Protein AF-A0A0J9V0I9-F1 (afdb_monomer)

Secondary structure (DSSP, 8-state):
--SS------HHHHSHHHHHHHHHHHHHHHHHHHHS-HHHHHHHHHHHHHHHHHHHHHHHHHHHHTT-S-HHHHHHHHHHHHHHHHHHHHHHGGGS-HHHHHHHHHHHHHHHHHHHHIIIIIHHHSPP-SSS--EEESSSEEETTTHHHHHHHHHHH-----------------

Structure (mmCIF, N/CA/C/O backbone):
data_AF-A0A0J9V0I9-F1
#
_entry.id   AF-A0A0J9V0I9-F1
#
loop_
_atom_site.group_PDB
_atom_site.id
_atom_site.type_symbol
_atom_site.label_atom_id
_atom_site.label_alt_id
_atom_site.label_comp_id
_atom_site.label_asym_id
_atom_site.label_entity_id
_atom_site.label_seq_id
_atom_site.pdbx_PDB_ins_code
_atom_site.Cartn_x
_atom_site.Cartn_y
_atom_site.Cartn_z
_atom_site.occupancy
_atom_site.B_iso_or_equiv
_atom_site.auth_seq_id
_atom_site.auth_comp_id
_atom_site.auth_asym_id
_atom_site.auth_atom_id
_atom_site.pdbx_PDB_model_num
ATOM 1 N N . MET A 1 1 ? -28.142 -15.341 22.038 1.00 33.50 1 MET A N 1
ATOM 2 C CA . MET A 1 1 ? -28.629 -14.038 21.538 1.00 33.50 1 MET A CA 1
ATOM 3 C C . MET A 1 1 ? -27.548 -13.481 20.621 1.00 33.50 1 MET A C 1
ATOM 5 O O . MET A 1 1 ? -26.619 -12.861 21.115 1.00 33.50 1 MET A O 1
ATOM 9 N N . ALA A 1 2 ? -27.569 -13.826 19.333 1.00 45.91 2 ALA A N 1
ATOM 10 C CA . ALA A 1 2 ? -26.485 -13.502 18.396 1.00 45.91 2 ALA A CA 1
ATOM 11 C C . ALA A 1 2 ? -27.017 -13.074 17.016 1.00 45.91 2 ALA A C 1
ATOM 13 O O . ALA A 1 2 ? -26.381 -13.352 16.010 1.00 45.91 2 ALA A O 1
ATOM 14 N N . ASP A 1 3 ? -28.165 -12.391 16.972 1.00 51.94 3 ASP A N 1
ATOM 15 C CA . ASP A 1 3 ? -28.811 -12.044 15.696 1.00 51.94 3 ASP A CA 1
ATOM 16 C C . ASP A 1 3 ? -28.542 -10.609 15.216 1.00 51.94 3 ASP A C 1
ATOM 18 O O . ASP A 1 3 ? -29.016 -10.235 14.155 1.00 51.94 3 ASP A O 1
ATOM 22 N N . ASN A 1 4 ? -27.751 -9.804 15.939 1.00 56.81 4 ASN A N 1
ATOM 23 C CA . ASN A 1 4 ? -27.394 -8.436 15.521 1.00 56.81 4 ASN A CA 1
ATOM 24 C C . ASN A 1 4 ? -25.957 -8.060 15.918 1.00 56.81 4 ASN A C 1
ATOM 26 O O . ASN A 1 4 ? -25.713 -7.022 16.528 1.00 56.81 4 ASN A O 1
ATOM 30 N N . CYS A 1 5 ? -24.994 -8.931 15.625 1.00 66.88 5 CYS A N 1
ATOM 31 C CA . CYS A 1 5 ? -23.575 -8.602 15.740 1.00 66.88 5 CYS A CA 1
ATOM 32 C C . CYS A 1 5 ? -23.013 -8.425 14.326 1.00 66.88 5 CYS A C 1
ATOM 34 O O . CYS A 1 5 ? -22.964 -9.358 13.527 1.00 66.88 5 CYS A O 1
ATOM 36 N N . GLY A 1 6 ? -22.644 -7.192 14.010 1.00 62.00 6 GLY A N 1
ATOM 37 C CA . GLY A 1 6 ? -22.144 -6.792 12.708 1.00 62.00 6 GLY A CA 1
ATOM 38 C C . GLY A 1 6 ? -22.186 -5.278 12.602 1.00 62.00 6 GLY A C 1
ATOM 39 O O . GLY A 1 6 ? -23.025 -4.621 13.217 1.00 62.00 6 GLY A O 1
ATOM 40 N N . PHE A 1 7 ? -21.266 -4.711 11.837 1.00 72.44 7 PHE A N 1
ATOM 41 C CA . PHE A 1 7 ? -21.283 -3.290 11.545 1.00 72.44 7 PHE A CA 1
ATOM 42 C C . PHE A 1 7 ? -21.266 -3.074 10.048 1.00 72.44 7 PHE A C 1
ATOM 44 O O . PHE A 1 7 ? -20.624 -3.816 9.304 1.00 72.44 7 PHE A O 1
ATOM 51 N N . ASN A 1 8 ? -21.979 -2.042 9.618 1.00 70.75 8 ASN A N 1
ATOM 52 C CA . ASN A 1 8 ? -21.850 -1.553 8.264 1.00 70.75 8 ASN A CA 1
ATOM 53 C C . ASN A 1 8 ? -20.557 -0.739 8.207 1.00 70.75 8 ASN A C 1
ATOM 55 O O . ASN A 1 8 ? -20.515 0.383 8.711 1.00 70.75 8 ASN A O 1
ATOM 59 N N . GLY A 1 9 ? -19.475 -1.352 7.737 1.00 71.06 9 GLY A N 1
ATOM 60 C CA . GLY A 1 9 ? -18.222 -0.630 7.567 1.00 71.06 9 GLY A CA 1
ATOM 61 C C . GLY A 1 9 ? -18.204 0.161 6.271 1.00 71.06 9 GLY A C 1
ATOM 62 O O . GLY A 1 9 ? -19.098 0.068 5.426 1.00 71.06 9 GLY A O 1
ATOM 63 N N . ASN A 1 10 ? -17.190 1.000 6.153 1.00 76.56 10 ASN A N 1
ATOM 64 C CA . ASN A 1 10 ? -17.165 2.048 5.164 1.00 76.56 10 ASN A CA 1
ATOM 65 C C . ASN A 1 10 ? -16.935 1.463 3.753 1.00 76.56 10 ASN A C 1
ATOM 67 O O . ASN A 1 10 ? -15.865 0.892 3.487 1.00 76.56 10 ASN A O 1
ATOM 71 N N . PRO A 1 11 ? -17.893 1.617 2.816 1.00 76.31 11 PRO A N 1
ATOM 72 C CA . PRO A 1 11 ? -17.708 1.176 1.436 1.00 76.31 11 PRO A CA 1
ATOM 73 C C . PRO A 1 11 ? -16.535 1.894 0.746 1.00 76.31 11 PRO A C 1
ATOM 75 O O . PRO A 1 11 ? -15.933 1.319 -0.161 1.00 76.31 11 PRO A O 1
ATOM 78 N N . ASP A 1 12 ? -16.138 3.076 1.221 1.00 77.12 12 ASP A N 1
ATOM 79 C CA . ASP A 1 12 ? -14.992 3.840 0.713 1.00 77.12 12 ASP A CA 1
ATOM 80 C C . ASP A 1 12 ? -13.633 3.301 1.188 1.00 77.12 12 ASP A C 1
ATOM 82 O O . ASP A 1 12 ? -12.592 3.834 0.812 1.00 77.12 12 ASP A O 1
ATOM 86 N N . LEU A 1 13 ? -13.605 2.254 2.017 1.00 76.00 13 LEU A N 1
ATOM 87 C CA . LEU A 1 13 ? -12.363 1.582 2.411 1.00 76.00 13 LEU A CA 1
ATOM 88 C C . LEU A 1 13 ? -12.234 0.228 1.722 1.00 76.00 13 LEU A C 1
ATOM 90 O O . LEU A 1 13 ? -11.238 -0.063 1.072 1.00 76.00 13 LEU A O 1
ATOM 94 N N . TYR A 1 14 ? -13.243 -0.627 1.826 1.00 72.00 14 TYR A N 1
ATOM 95 C CA . TYR A 1 14 ? -13.139 -2.003 1.329 1.00 72.00 14 TYR A CA 1
ATOM 96 C C . TYR A 1 14 ? -14.288 -2.405 0.410 1.00 72.00 14 TYR A C 1
ATOM 98 O O . TYR A 1 14 ? -14.437 -3.598 0.118 1.00 72.00 14 TYR A O 1
ATOM 106 N N . GLY A 1 15 ? -15.079 -1.438 -0.055 1.00 77.69 15 GLY A N 1
ATOM 107 C CA . GLY A 1 15 ? -16.156 -1.667 -1.002 1.00 77.69 15 GLY A CA 1
ATOM 108 C C . GLY A 1 15 ? -15.664 -2.270 -2.313 1.00 77.69 15 GLY A C 1
ATOM 109 O O . GLY A 1 15 ? -14.477 -2.247 -2.658 1.00 77.69 15 GLY A O 1
ATOM 110 N N . LEU A 1 16 ? -16.614 -2.826 -3.061 1.00 79.62 16 LEU A N 1
ATOM 111 C CA . LEU A 1 16 ? -16.348 -3.536 -4.310 1.00 79.62 16 LEU A CA 1
ATOM 112 C C . LEU A 1 16 ? -15.547 -2.677 -5.306 1.00 79.62 16 LEU A C 1
ATOM 114 O O . LEU A 1 16 ? -14.617 -3.179 -5.932 1.00 79.62 16 LEU A O 1
ATOM 118 N N . GLY A 1 17 ? -15.871 -1.382 -5.409 1.00 81.69 17 GLY A N 1
ATOM 119 C CA . GLY A 1 17 ? -15.237 -0.462 -6.357 1.00 81.69 17 GLY A CA 1
ATOM 120 C C . GLY A 1 17 ? -13.732 -0.292 -6.141 1.00 81.69 17 GLY A C 1
ATOM 121 O O . GLY A 1 17 ? -12.974 -0.304 -7.107 1.00 81.69 17 GLY A O 1
ATOM 122 N N . ILE A 1 18 ? -13.281 -0.209 -4.887 1.00 80.69 18 ILE A N 1
ATOM 123 C CA . ILE A 1 18 ? -11.857 -0.034 -4.558 1.00 80.69 18 ILE A CA 1
ATOM 124 C C . ILE A 1 18 ? -11.069 -1.315 -4.809 1.00 80.69 18 ILE A C 1
ATOM 126 O O . ILE A 1 18 ? -9.956 -1.280 -5.324 1.00 80.69 18 ILE A O 1
ATOM 130 N N . ARG A 1 19 ? -11.649 -2.475 -4.495 1.00 80.38 19 ARG A N 1
ATOM 131 C CA . ARG A 1 19 ? -11.007 -3.758 -4.813 1.00 80.38 19 ARG A CA 1
ATOM 132 C C . ARG A 1 19 ? -10.867 -3.923 -6.321 1.00 80.38 19 ARG A C 1
ATOM 134 O O . ARG A 1 19 ? -9.791 -4.259 -6.808 1.00 80.38 19 ARG A O 1
ATOM 141 N N . LEU A 1 20 ? -11.941 -3.633 -7.056 1.00 85.00 20 LEU A N 1
ATOM 142 C CA . LEU A 1 20 ? -11.958 -3.732 -8.508 1.00 85.00 20 LEU A CA 1
ATOM 143 C C . LEU A 1 20 ? -10.951 -2.771 -9.154 1.00 85.00 20 LEU A C 1
ATOM 145 O O . LEU A 1 20 ? -10.237 -3.184 -10.065 1.00 85.00 20 LEU A O 1
ATOM 149 N N . SER A 1 21 ? -10.831 -1.532 -8.665 1.00 83.62 21 SER A N 1
ATOM 150 C CA . SER A 1 21 ? -9.856 -0.572 -9.195 1.00 83.62 21 SER A CA 1
ATOM 151 C C . SER A 1 21 ? -8.413 -1.031 -8.978 1.00 83.62 21 SER A C 1
ATOM 153 O O . SER A 1 21 ? -7.606 -0.935 -9.902 1.00 83.62 21 SER A O 1
ATOM 155 N N . LEU A 1 22 ? -8.095 -1.611 -7.816 1.00 80.06 22 LEU A N 1
ATOM 156 C CA . LEU A 1 22 ? -6.774 -2.183 -7.540 1.00 80.06 22 LEU A CA 1
ATOM 157 C C . LEU A 1 22 ? -6.470 -3.380 -8.448 1.00 80.06 22 LEU A C 1
ATOM 159 O O . LEU A 1 22 ? -5.373 -3.468 -9.000 1.00 80.06 22 LEU A O 1
ATOM 163 N N . TYR A 1 23 ? -7.439 -4.273 -8.668 1.00 84.00 23 TYR A N 1
ATOM 164 C CA . TYR A 1 23 ? -7.266 -5.407 -9.582 1.00 84.00 23 TYR A CA 1
ATOM 165 C C . TYR A 1 23 ? -7.062 -4.959 -11.029 1.00 84.00 23 TYR A C 1
ATOM 167 O O . TYR A 1 23 ? -6.152 -5.445 -11.699 1.00 84.00 23 TYR A O 1
ATOM 175 N N . ILE A 1 24 ? -7.860 -4.000 -11.505 1.00 85.81 24 ILE A N 1
ATOM 176 C CA . ILE A 1 24 ? -7.716 -3.436 -12.852 1.00 85.81 24 ILE A CA 1
ATOM 177 C C . ILE A 1 24 ? -6.367 -2.727 -12.993 1.00 85.81 24 ILE A C 1
ATOM 179 O O . ILE A 1 24 ? -5.724 -2.844 -14.035 1.00 85.81 24 ILE A O 1
ATOM 183 N N . GLN A 1 25 ? -5.895 -2.034 -11.958 1.00 84.62 25 GLN A N 1
ATOM 184 C CA . GLN A 1 25 ? -4.590 -1.379 -11.962 1.00 84.62 25 GLN A CA 1
ATOM 185 C C . GLN A 1 25 ? -3.436 -2.385 -12.073 1.00 84.62 25 GLN A C 1
ATOM 187 O O . GLN A 1 25 ? -2.542 -2.194 -12.899 1.00 84.62 25 GLN A O 1
ATOM 192 N N . LEU A 1 26 ? -3.481 -3.474 -11.300 1.00 79.31 26 LEU A N 1
ATOM 193 C CA . LEU A 1 26 ? -2.518 -4.578 -11.384 1.00 79.31 26 LEU A CA 1
ATOM 194 C C . LEU A 1 26 ? -2.532 -5.234 -12.771 1.00 79.31 26 LEU A C 1
ATOM 196 O O . LEU A 1 26 ? -1.475 -5.427 -13.372 1.00 79.31 26 LEU A O 1
ATOM 200 N N . LEU A 1 27 ? -3.723 -5.509 -13.310 1.00 84.69 27 LEU A N 1
ATOM 201 C CA . LEU A 1 27 ? -3.889 -6.070 -14.651 1.00 84.69 27 LEU A CA 1
ATOM 202 C C . LEU A 1 27 ? -3.326 -5.136 -15.730 1.00 84.69 27 LEU A C 1
ATOM 204 O O . LEU A 1 27 ? -2.571 -5.571 -16.595 1.00 84.69 27 LEU A O 1
ATOM 208 N N . THR A 1 28 ? -3.647 -3.844 -15.654 1.00 86.50 28 THR A N 1
ATOM 209 C CA . THR A 1 28 ? -3.159 -2.829 -16.599 1.00 86.50 28 THR A CA 1
ATOM 210 C C . THR A 1 28 ? -1.638 -2.761 -16.583 1.00 86.50 28 THR A C 1
ATOM 212 O O . THR A 1 28 ? -1.013 -2.716 -17.640 1.00 86.50 28 THR A O 1
ATOM 215 N N . MET A 1 29 ? -1.022 -2.805 -15.400 1.00 79.69 29 MET A N 1
ATOM 216 C CA . MET A 1 29 ? 0.432 -2.797 -15.282 1.00 79.69 29 MET A CA 1
ATOM 217 C C . MET A 1 29 ? 1.065 -4.059 -15.880 1.00 79.69 29 MET A C 1
ATOM 219 O O . MET A 1 29 ? 2.075 -3.950 -16.571 1.00 79.69 29 MET A O 1
ATOM 223 N N . ALA A 1 30 ? 0.466 -5.234 -15.667 1.00 82.06 30 ALA A N 1
ATOM 224 C CA . ALA A 1 30 ? 0.940 -6.485 -16.257 1.00 82.06 30 ALA A CA 1
ATOM 225 C C . ALA A 1 30 ? 0.855 -6.469 -17.795 1.00 82.06 30 ALA A C 1
ATOM 227 O O . ALA A 1 30 ? 1.801 -6.860 -18.478 1.00 82.06 30 ALA A O 1
ATOM 228 N N . LEU A 1 31 ? -0.245 -5.957 -18.353 1.00 87.06 31 LEU A N 1
ATOM 229 C CA . LEU A 1 31 ? -0.405 -5.805 -19.802 1.00 87.06 31 LEU A CA 1
ATOM 230 C C . LEU A 1 31 ? 0.604 -4.799 -20.371 1.00 87.06 31 LEU A C 1
ATOM 232 O O . LEU A 1 31 ? 1.311 -5.094 -21.327 1.00 87.06 31 LEU A O 1
ATOM 236 N N . VAL A 1 32 ? 0.751 -3.627 -19.758 1.00 85.62 32 VAL A N 1
ATOM 237 C CA . VAL A 1 32 ? 1.715 -2.626 -20.237 1.00 85.62 32 VAL A CA 1
ATOM 238 C C . VAL A 1 32 ? 3.152 -3.147 -20.163 1.00 85.62 32 VAL A C 1
ATOM 240 O O . VAL A 1 32 ? 3.915 -2.935 -21.100 1.00 85.62 32 VAL A O 1
ATOM 243 N N . ALA A 1 33 ? 3.505 -3.885 -19.109 1.00 80.50 33 ALA A N 1
ATOM 244 C CA . ALA A 1 33 ? 4.834 -4.473 -18.965 1.00 80.50 33 ALA A CA 1
ATOM 245 C C . ALA A 1 33 ? 5.148 -5.574 -19.992 1.00 80.50 33 ALA A C 1
ATOM 247 O O . ALA A 1 33 ? 6.319 -5.864 -20.219 1.00 80.50 33 ALA A O 1
ATOM 248 N N . THR A 1 34 ? 4.131 -6.189 -20.608 1.00 84.56 34 THR A N 1
ATOM 249 C CA . THR A 1 34 ? 4.323 -7.228 -21.635 1.00 84.56 34 THR A CA 1
ATOM 250 C C . THR A 1 34 ? 4.395 -6.658 -23.048 1.00 84.56 34 THR A C 1
ATOM 252 O O . THR A 1 34 ? 5.150 -7.177 -23.866 1.00 84.56 34 THR A O 1
ATOM 255 N N . PHE A 1 35 ? 3.650 -5.588 -23.341 1.00 89.12 35 PHE A N 1
ATOM 256 C CA . PHE A 1 35 ? 3.533 -5.053 -24.703 1.00 89.12 35 PHE A CA 1
ATOM 257 C C . PHE A 1 35 ? 4.359 -3.794 -24.978 1.00 89.12 35 PHE A C 1
ATOM 259 O O . PHE A 1 35 ? 4.629 -3.492 -26.140 1.00 89.12 35 PHE A O 1
ATOM 266 N N . ILE A 1 36 ? 4.743 -3.035 -23.951 1.00 87.25 36 ILE A N 1
ATOM 267 C CA . ILE A 1 36 ? 5.388 -1.726 -24.110 1.00 87.25 36 ILE A CA 1
ATOM 268 C C . ILE A 1 36 ? 6.794 -1.779 -23.499 1.00 87.25 36 ILE A C 1
ATOM 270 O O . ILE A 1 36 ? 6.985 -2.393 -22.452 1.00 87.25 36 ILE A O 1
ATOM 274 N N . PRO A 1 37 ? 7.806 -1.138 -24.108 1.00 83.69 37 PRO A N 1
ATOM 275 C CA . PRO A 1 37 ? 9.123 -1.014 -23.494 1.00 83.69 37 PRO A CA 1
ATOM 276 C C . PRO A 1 37 ? 9.083 -0.173 -22.209 1.00 83.69 37 PRO A C 1
ATOM 278 O O . PRO A 1 37 ? 8.470 0.897 -22.150 1.00 83.69 37 PRO A O 1
ATOM 281 N N . GLN A 1 38 ? 9.815 -0.636 -21.190 1.00 75.75 38 GLN A N 1
ATOM 282 C CA . GLN A 1 38 ? 9.846 -0.058 -19.840 1.00 75.75 38 GLN A CA 1
ATOM 283 C C . GLN A 1 38 ? 10.163 1.443 -19.803 1.00 75.75 38 GLN A C 1
ATOM 285 O O . GLN A 1 38 ? 9.592 2.171 -18.990 1.00 75.75 38 GLN A O 1
ATOM 290 N N . SER A 1 39 ? 11.010 1.931 -20.714 1.00 80.88 39 SER A N 1
ATOM 291 C CA . SER A 1 39 ? 11.409 3.342 -20.810 1.00 80.88 39 SER A CA 1
ATOM 292 C C . SER A 1 39 ? 10.252 4.306 -21.085 1.00 80.88 39 SER A C 1
ATOM 294 O O . SER A 1 39 ? 10.351 5.479 -20.735 1.00 80.88 39 SER A O 1
ATOM 296 N N . MET A 1 40 ? 9.146 3.840 -21.669 1.00 81.94 40 MET A N 1
ATOM 297 C CA . MET A 1 40 ? 8.029 4.712 -22.040 1.00 81.94 40 MET A CA 1
ATOM 298 C C . MET A 1 40 ? 7.032 4.924 -20.896 1.00 81.94 40 MET A C 1
ATOM 300 O O . MET A 1 40 ? 6.428 5.988 -20.796 1.00 81.94 40 MET A O 1
ATOM 304 N N . TYR A 1 41 ? 6.862 3.937 -20.012 1.00 80.31 41 TYR A N 1
ATOM 305 C CA . TYR A 1 41 ? 5.782 3.955 -19.020 1.00 80.31 41 TYR A CA 1
ATOM 306 C C . TYR A 1 41 ? 6.255 4.042 -17.563 1.00 80.31 41 TYR A C 1
ATOM 308 O O . TYR A 1 41 ? 5.463 4.413 -16.694 1.00 80.31 41 TYR A O 1
ATOM 316 N N . TYR A 1 42 ? 7.527 3.745 -17.263 1.00 77.38 42 TYR A N 1
ATOM 317 C CA . TYR A 1 42 ? 8.011 3.627 -15.879 1.00 77.38 42 TYR A CA 1
ATOM 318 C C . TYR A 1 42 ? 7.709 4.861 -15.010 1.00 77.38 42 TYR A C 1
ATOM 320 O O . TYR A 1 42 ? 7.242 4.718 -13.881 1.00 77.3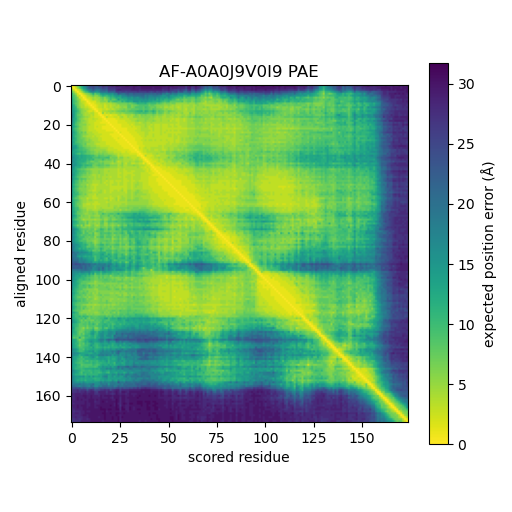8 42 TYR A O 1
ATOM 328 N N . SER A 1 43 ? 7.927 6.075 -15.534 1.00 77.25 43 SER A N 1
ATOM 329 C CA . SER A 1 43 ? 7.714 7.320 -14.782 1.00 77.25 43 SER A CA 1
ATOM 330 C C . SER A 1 43 ? 6.239 7.563 -14.478 1.00 77.25 43 SER A C 1
ATOM 332 O O . SER A 1 43 ? 5.905 8.013 -13.382 1.00 77.25 43 SER A O 1
ATOM 334 N N . PHE A 1 44 ? 5.351 7.248 -15.420 1.00 82.50 44 PHE A N 1
ATOM 335 C CA . PHE A 1 44 ? 3.914 7.437 -15.248 1.00 82.50 44 PHE A CA 1
ATOM 336 C C . PHE A 1 44 ? 3.363 6.500 -14.169 1.00 82.50 44 PHE A C 1
ATOM 338 O O . PHE A 1 44 ? 2.770 6.958 -13.194 1.00 82.50 44 PHE A O 1
ATOM 345 N N . PHE A 1 45 ? 3.631 5.197 -14.284 1.00 80.25 45 PHE A N 1
ATOM 346 C CA . PHE A 1 45 ? 3.118 4.209 -13.331 1.00 80.25 45 PHE A CA 1
ATOM 347 C C . PHE A 1 45 ? 3.680 4.398 -11.925 1.00 80.25 45 PHE A C 1
ATOM 349 O O . PHE A 1 45 ? 2.943 4.234 -10.954 1.00 80.25 45 PHE A O 1
ATOM 356 N N . ALA A 1 46 ? 4.953 4.775 -11.807 1.00 79.19 46 ALA A N 1
ATOM 357 C CA . ALA A 1 46 ? 5.590 5.021 -10.522 1.00 79.19 46 ALA A CA 1
ATOM 358 C C . ALA A 1 46 ? 5.005 6.254 -9.806 1.00 79.19 46 ALA A C 1
ATOM 360 O O . ALA A 1 46 ? 4.676 6.170 -8.623 1.00 79.19 46 ALA A O 1
ATOM 361 N N . ASN A 1 47 ? 4.823 7.382 -10.506 1.00 81.69 47 ASN A N 1
ATOM 362 C CA . ASN A 1 47 ? 4.250 8.592 -9.904 1.00 81.69 47 ASN A CA 1
ATOM 363 C C . ASN A 1 47 ? 2.763 8.425 -9.567 1.00 81.69 47 ASN A C 1
ATOM 365 O O . ASN A 1 47 ? 2.344 8.806 -8.475 1.00 81.69 47 ASN A O 1
ATOM 369 N N . THR A 1 48 ? 1.981 7.805 -10.455 1.00 82.81 48 THR A N 1
ATOM 370 C CA . THR A 1 48 ? 0.560 7.534 -10.201 1.00 82.81 48 THR A CA 1
ATOM 371 C C . THR A 1 48 ? 0.378 6.594 -9.009 1.00 82.81 48 THR A C 1
ATOM 373 O O . THR A 1 48 ? -0.448 6.870 -8.140 1.00 82.81 48 THR A O 1
ATOM 376 N N . ASN A 1 49 ? 1.189 5.536 -8.893 1.00 82.56 49 ASN A N 1
ATOM 377 C CA . ASN A 1 49 ? 1.131 4.641 -7.733 1.00 82.56 49 ASN A CA 1
ATOM 378 C C . ASN A 1 49 ? 1.559 5.319 -6.434 1.00 82.56 49 ASN A C 1
ATOM 380 O O . ASN A 1 49 ? 0.895 5.141 -5.418 1.00 82.56 49 ASN A O 1
ATOM 384 N N . LEU A 1 50 ? 2.635 6.113 -6.453 1.00 83.19 50 LEU A N 1
ATOM 385 C CA . LEU A 1 50 ? 3.049 6.878 -5.276 1.00 83.19 50 LEU A CA 1
ATOM 386 C C . LEU A 1 50 ? 1.942 7.839 -4.830 1.00 83.19 50 LEU A C 1
ATOM 388 O O . LEU A 1 50 ? 1.660 7.926 -3.639 1.00 83.19 50 LEU A O 1
ATOM 392 N N . SER A 1 51 ? 1.285 8.518 -5.774 1.00 86.62 51 SER A N 1
ATOM 393 C CA . SER A 1 51 ? 0.154 9.396 -5.472 1.00 86.62 51 SER A CA 1
ATOM 394 C C . SER A 1 51 ? -0.988 8.627 -4.815 1.00 86.62 51 SER A C 1
ATOM 396 O O . SER A 1 51 ? -1.472 9.046 -3.770 1.00 86.62 51 SER A O 1
ATOM 398 N N . LEU A 1 52 ? -1.397 7.492 -5.387 1.00 84.81 52 LEU A N 1
ATOM 399 C CA . LEU A 1 52 ? -2.481 6.675 -4.837 1.00 84.81 52 LEU A CA 1
ATOM 400 C C . LEU A 1 52 ? -2.144 6.131 -3.450 1.00 84.81 52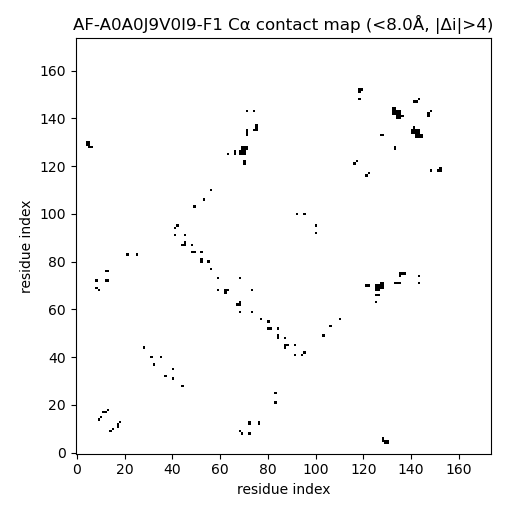 LEU A C 1
ATOM 402 O O . LEU A 1 52 ? -2.987 6.174 -2.555 1.00 84.81 52 LEU A O 1
ATOM 406 N N . PHE A 1 53 ? -0.907 5.679 -3.251 1.00 85.88 53 PHE A N 1
ATOM 407 C CA . PHE A 1 53 ? -0.423 5.226 -1.955 1.00 85.88 53 PHE A CA 1
ATOM 408 C C . PHE A 1 53 ? -0.521 6.352 -0.921 1.00 85.88 53 PHE A C 1
ATOM 410 O O . PHE A 1 53 ? -1.187 6.195 0.100 1.00 85.88 53 PHE A O 1
ATOM 417 N N . VAL A 1 54 ? 0.059 7.519 -1.209 1.00 87.56 54 VAL A N 1
ATOM 418 C CA . VAL A 1 54 ? 0.041 8.674 -0.298 1.00 87.56 54 VAL A CA 1
ATOM 419 C C . VAL A 1 54 ? -1.385 9.137 -0.001 1.00 87.56 54 VAL A C 1
ATOM 421 O O . VAL A 1 54 ? -1.726 9.318 1.166 1.00 87.56 54 VAL A O 1
ATOM 424 N N . SER A 1 55 ? -2.238 9.283 -1.018 1.00 88.00 55 SER A N 1
ATOM 425 C CA . SER A 1 55 ? -3.639 9.682 -0.838 1.00 88.00 55 SER A CA 1
ATOM 426 C C . SER A 1 55 ? -4.398 8.713 0.068 1.00 88.00 55 SER A C 1
ATOM 428 O O . SER A 1 55 ? -5.125 9.146 0.960 1.00 88.00 55 SER A O 1
ATOM 430 N N . SER A 1 56 ? -4.182 7.411 -0.105 1.00 85.19 56 SER A N 1
ATOM 431 C CA . SER A 1 56 ? -4.831 6.385 0.714 1.00 85.19 56 SER A CA 1
ATOM 432 C C . SER A 1 56 ? -4.371 6.441 2.170 1.00 85.19 56 SER A C 1
ATOM 434 O O . SER A 1 56 ? -5.193 6.378 3.083 1.00 85.19 56 SER A O 1
ATOM 436 N N . TRP A 1 57 ? -3.072 6.646 2.404 1.00 85.44 57 TRP A N 1
ATOM 437 C CA . TRP A 1 57 ? -2.523 6.828 3.750 1.00 85.44 57 TRP A CA 1
ATOM 438 C C . TRP A 1 57 ? -3.048 8.084 4.444 1.00 85.44 57 TRP A C 1
ATOM 440 O O . TRP A 1 57 ? -3.360 8.035 5.631 1.00 85.44 57 TRP A O 1
ATOM 450 N N . ILE A 1 58 ? -3.220 9.190 3.716 1.00 87.75 58 ILE A N 1
ATOM 451 C CA . ILE A 1 58 ? -3.821 10.414 4.265 1.00 87.75 58 ILE A CA 1
ATOM 452 C C . ILE A 1 58 ? -5.257 10.152 4.735 1.00 87.75 58 ILE A C 1
ATOM 454 O O . ILE A 1 58 ? -5.629 10.587 5.825 1.00 87.75 58 ILE A O 1
ATOM 458 N N . ILE A 1 59 ? -6.054 9.419 3.951 1.00 87.44 59 ILE A N 1
ATOM 459 C CA . ILE A 1 59 ? -7.432 9.065 4.320 1.00 87.44 59 ILE A CA 1
ATOM 460 C C . ILE A 1 59 ? -7.448 8.203 5.587 1.00 87.44 59 ILE A C 1
ATOM 462 O O . ILE A 1 59 ? -8.204 8.507 6.508 1.00 87.44 59 ILE A O 1
ATOM 466 N N . ILE A 1 60 ? -6.580 7.190 5.682 1.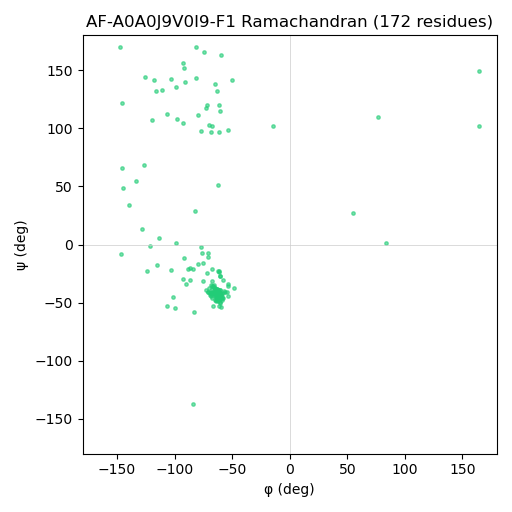00 84.56 60 ILE A N 1
ATOM 467 C CA . ILE A 1 60 ? -6.472 6.334 6.877 1.00 84.56 60 ILE A CA 1
ATOM 468 C C . ILE A 1 60 ? -6.126 7.169 8.109 1.00 84.56 60 ILE A C 1
ATOM 470 O O . ILE A 1 60 ? -6.784 7.046 9.138 1.00 84.56 60 ILE A O 1
ATOM 474 N N . LEU A 1 61 ? -5.127 8.049 8.006 1.00 86.19 61 LEU A N 1
ATOM 475 C CA . LEU A 1 61 ? -4.716 8.913 9.113 1.00 86.19 61 LEU A CA 1
ATOM 476 C C . LEU A 1 61 ? -5.847 9.851 9.547 1.00 86.19 61 LEU A C 1
ATOM 478 O O . LEU A 1 61 ? -6.093 10.002 10.744 1.00 86.19 61 LEU A O 1
ATOM 482 N N . LYS A 1 62 ? -6.569 10.441 8.587 1.00 89.31 62 LYS A N 1
ATOM 483 C CA . LYS A 1 62 ? -7.720 11.307 8.863 1.00 89.31 62 LYS A CA 1
ATOM 484 C C . LYS A 1 62 ? -8.827 10.538 9.586 1.00 89.31 62 LYS A C 1
ATOM 486 O O . LYS A 1 62 ? -9.253 10.963 10.655 1.00 89.31 62 LYS A O 1
ATOM 491 N N . LEU A 1 63 ? -9.260 9.403 9.038 1.00 85.50 63 LEU A N 1
ATOM 492 C CA . LEU A 1 63 ? -10.342 8.591 9.607 1.00 85.50 63 LEU A CA 1
ATOM 493 C C . LEU A 1 63 ? -9.957 7.990 10.966 1.00 85.50 63 LEU A C 1
ATOM 495 O O . LEU A 1 63 ? -10.791 7.906 11.867 1.00 85.50 63 LEU A O 1
ATOM 499 N N . SER A 1 64 ? -8.683 7.630 11.140 1.00 83.94 64 SER A N 1
ATOM 500 C CA . SER A 1 64 ? -8.125 7.176 12.415 1.00 83.94 64 SER A CA 1
ATOM 501 C C . SER A 1 64 ? -8.123 8.281 13.465 1.00 83.94 64 SER A C 1
ATOM 503 O O . SER A 1 64 ? -8.408 7.998 14.626 1.00 83.94 64 SER A O 1
ATOM 505 N N . SER A 1 65 ? -7.817 9.522 13.080 1.00 85.69 65 SER A N 1
ATOM 506 C CA . SER A 1 65 ? -7.857 10.678 13.982 1.00 85.69 65 SER A CA 1
ATOM 507 C C . SER A 1 65 ? -9.293 11.018 14.394 1.00 85.69 65 SER A C 1
ATOM 509 O O . SER A 1 65 ? -9.568 11.216 15.577 1.00 85.69 65 SER A O 1
ATOM 511 N N . SER A 1 66 ? -10.231 10.981 13.442 1.00 84.56 66 SER A N 1
ATOM 512 C CA . SER A 1 66 ? -11.662 11.195 13.694 1.00 84.56 66 SER A CA 1
ATOM 513 C C . SER A 1 66 ? -12.346 10.042 14.442 1.00 84.56 66 SER A C 1
ATOM 515 O O . SER A 1 66 ? -13.500 10.183 14.834 1.00 84.56 66 SER A O 1
ATOM 517 N N . ARG A 1 67 ? -11.658 8.907 14.657 1.00 78.31 67 ARG A N 1
ATOM 518 C CA . ARG A 1 67 ? -12.209 7.670 15.253 1.00 78.31 67 ARG A CA 1
ATOM 519 C C . ARG A 1 67 ? -13.452 7.131 14.531 1.00 78.31 67 ARG A C 1
ATOM 521 O O . ARG A 1 67 ? -14.269 6.438 15.131 1.00 78.31 67 ARG A O 1
ATOM 528 N N . GLU A 1 68 ? -13.573 7.431 13.241 1.00 79.56 68 GLU A N 1
ATOM 529 C CA . GLU A 1 68 ? -14.662 6.944 12.384 1.00 79.56 68 GLU A CA 1
ATOM 530 C C . GLU A 1 68 ? -14.368 5.545 11.829 1.00 79.56 68 GLU A C 1
ATOM 532 O O . GLU A 1 68 ? -15.284 4.821 11.450 1.00 79.56 68 GLU A O 1
ATOM 537 N N . ILE A 1 69 ? -13.089 5.158 11.802 1.00 79.12 69 ILE A N 1
ATOM 538 C CA . ILE A 1 69 ? -12.626 3.848 11.342 1.00 79.12 69 ILE A CA 1
ATOM 539 C C . ILE A 1 69 ? -12.550 2.853 12.501 1.00 79.12 69 ILE A C 1
ATOM 541 O O . ILE A 1 69 ? -12.096 3.181 13.601 1.00 79.12 69 ILE A O 1
ATOM 545 N N . ARG A 1 70 ? -12.963 1.612 12.251 1.00 78.00 70 ARG A N 1
ATOM 546 C CA . ARG A 1 70 ? -12.859 0.509 13.213 1.00 78.00 70 ARG A CA 1
ATOM 547 C C . ARG A 1 70 ? -11.555 -0.254 13.027 1.00 78.00 70 ARG A C 1
ATOM 549 O O . ARG A 1 70 ? -11.031 -0.361 11.917 1.00 78.00 70 ARG A O 1
ATOM 556 N N . GLY A 1 71 ? -11.055 -0.858 14.107 1.00 74.38 71 GLY A N 1
ATOM 557 C CA . GLY A 1 71 ? -9.803 -1.629 14.077 1.00 74.38 71 GLY A CA 1
ATOM 558 C C . GLY A 1 71 ? -9.785 -2.727 13.001 1.00 74.38 71 GLY A C 1
ATOM 559 O O . GLY A 1 71 ? -8.769 -2.933 12.343 1.00 74.38 71 GLY A O 1
ATOM 560 N N . VAL A 1 72 ? -10.931 -3.368 12.750 1.00 72.62 72 VAL A N 1
ATOM 561 C CA . VAL A 1 72 ? -11.098 -4.415 11.723 1.00 72.62 72 VAL A CA 1
ATOM 562 C C . VAL A 1 72 ? -10.861 -3.902 10.302 1.00 72.62 72 VAL A C 1
ATOM 564 O O . VAL A 1 72 ? -10.215 -4.579 9.503 1.00 72.62 72 VAL A O 1
ATOM 567 N N . GLU A 1 73 ? -11.335 -2.698 9.981 1.00 73.69 73 GLU A N 1
ATOM 568 C CA . GLU A 1 73 ? -11.181 -2.101 8.645 1.00 73.69 73 GLU A CA 1
ATOM 569 C C . GLU A 1 73 ? -9.711 -1.774 8.360 1.00 73.69 73 GLU A C 1
ATOM 571 O O . GLU A 1 73 ? -9.202 -1.958 7.251 1.00 73.69 73 GLU A O 1
ATOM 576 N N . LEU A 1 74 ? -9.010 -1.365 9.413 1.00 75.81 74 LEU A N 1
ATOM 577 C CA . LEU A 1 74 ? -7.608 -0.989 9.395 1.00 75.81 74 LEU A CA 1
ATOM 578 C C . LEU A 1 74 ? -6.667 -2.204 9.307 1.00 75.81 74 LEU A C 1
ATOM 580 O O . LEU A 1 74 ? -5.513 -2.050 8.927 1.00 75.81 74 LEU A O 1
ATOM 584 N N . GLY A 1 75 ? -7.153 -3.421 9.573 1.00 68.81 75 GLY A N 1
ATOM 585 C CA . GLY A 1 75 ? -6.372 -4.654 9.438 1.00 68.81 75 GLY A CA 1
ATOM 586 C C . GLY A 1 75 ? -6.149 -5.120 7.990 1.00 68.81 75 GLY A C 1
ATOM 587 O O . GLY A 1 75 ? -5.115 -5.713 7.695 1.00 68.81 75 GLY A O 1
ATOM 588 N N . ILE A 1 76 ? -7.089 -4.852 7.076 1.00 71.75 76 ILE A N 1
ATOM 589 C CA . ILE A 1 76 ? -7.032 -5.320 5.672 1.00 71.75 76 ILE A CA 1
ATOM 590 C C . ILE A 1 76 ? -6.568 -4.226 4.719 1.00 71.75 76 ILE A C 1
ATOM 592 O O . ILE A 1 76 ? -5.750 -4.470 3.831 1.00 71.75 76 ILE A O 1
ATOM 596 N N . PHE A 1 77 ? -7.111 -3.023 4.877 1.00 74.50 77 PHE A N 1
ATOM 597 C CA . PHE A 1 77 ? -6.977 -1.971 3.877 1.00 74.50 77 PHE A CA 1
ATOM 598 C C . PHE A 1 77 ? -5.522 -1.514 3.638 1.00 74.50 77 PHE A C 1
ATOM 600 O O . PHE A 1 77 ? -5.096 -1.478 2.479 1.00 74.50 77 PHE A O 1
ATOM 607 N N . PRO A 1 78 ? -4.699 -1.263 4.678 1.00 74.50 78 PRO A N 1
ATOM 608 C CA . PRO A 1 78 ? -3.307 -0.851 4.491 1.00 74.50 78 PRO A CA 1
ATOM 609 C C . PRO A 1 78 ? -2.435 -1.956 3.884 1.00 74.50 78 PRO A C 1
ATOM 611 O O . PRO A 1 78 ? -1.510 -1.663 3.128 1.00 74.50 78 PRO A O 1
ATOM 614 N N . VAL A 1 79 ? -2.743 -3.228 4.167 1.00 71.69 79 VAL A N 1
ATOM 615 C CA . VAL A 1 79 ? -2.033 -4.387 3.600 1.00 71.69 79 VAL A CA 1
ATOM 616 C C . VAL A 1 79 ? -2.316 -4.507 2.105 1.00 71.69 79 VAL A C 1
ATOM 618 O O . VAL A 1 79 ? -1.392 -4.689 1.311 1.00 71.69 79 VAL A O 1
ATOM 621 N N . LEU A 1 80 ? -3.580 -4.347 1.707 1.00 72.44 80 LEU A N 1
ATOM 622 C CA . LEU A 1 80 ? -3.999 -4.417 0.309 1.00 72.44 80 LEU A CA 1
ATOM 623 C C . LEU A 1 80 ? -3.292 -3.340 -0.530 1.00 72.44 80 LEU A C 1
ATOM 625 O O . LEU A 1 80 ? -2.653 -3.649 -1.535 1.00 72.44 80 LEU A O 1
ATOM 629 N N . ILE A 1 81 ? -3.321 -2.090 -0.064 1.00 78.81 81 ILE A N 1
ATOM 630 C CA . ILE A 1 81 ? -2.689 -0.955 -0.750 1.00 78.81 81 ILE A CA 1
ATOM 631 C C . ILE A 1 81 ? -1.160 -1.038 -0.692 1.00 78.81 81 ILE A C 1
ATOM 633 O O . ILE A 1 81 ? -0.484 -0.745 -1.680 1.00 78.81 81 ILE A O 1
ATOM 637 N N . GLY A 1 82 ? -0.602 -1.497 0.429 1.00 75.69 82 GLY A N 1
ATOM 638 C CA . GLY A 1 82 ? 0.829 -1.750 0.572 1.00 75.69 82 GLY A CA 1
ATOM 639 C C . GLY A 1 82 ? 1.347 -2.797 -0.409 1.00 75.69 82 GLY A C 1
ATOM 640 O O . GLY A 1 82 ? 2.394 -2.591 -1.020 1.00 75.69 82 GLY A O 1
ATOM 641 N N . SER A 1 83 ? 0.600 -3.883 -0.620 1.00 68.25 83 SER A N 1
ATOM 642 C CA . SER A 1 83 ? 0.981 -4.947 -1.556 1.00 68.25 83 SER A CA 1
ATOM 643 C C . SER A 1 83 ? 0.966 -4.488 -3.020 1.00 68.25 83 SER A C 1
ATOM 645 O O . SER A 1 83 ? 1.918 -4.759 -3.754 1.00 68.25 83 SER A O 1
ATOM 647 N N . ALA A 1 84 ? -0.049 -3.713 -3.424 1.00 71.69 84 ALA A N 1
ATOM 648 C CA . ALA A 1 84 ? -0.131 -3.123 -4.760 1.00 71.69 84 ALA A CA 1
ATOM 649 C C . ALA A 1 84 ? 1.043 -2.164 -5.026 1.00 71.69 84 ALA A C 1
ATOM 651 O O . ALA A 1 84 ? 1.682 -2.224 -6.077 1.00 71.69 84 ALA A O 1
ATOM 652 N N . TYR A 1 85 ? 1.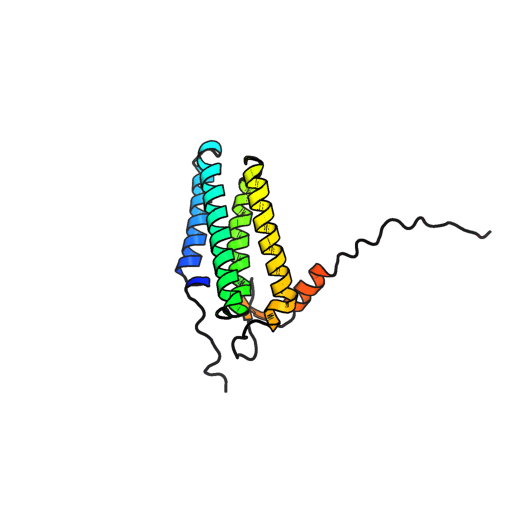391 -1.337 -4.038 1.00 78.25 85 TYR A N 1
ATOM 653 C CA . TYR A 1 85 ? 2.510 -0.404 -4.141 1.00 78.25 85 TYR A CA 1
ATOM 654 C C . TYR A 1 85 ? 3.881 -1.104 -4.159 1.00 78.25 85 TYR A C 1
ATOM 656 O O . TYR A 1 85 ? 4.757 -0.741 -4.948 1.00 78.25 85 TYR A O 1
ATOM 664 N N . ALA A 1 86 ? 4.073 -2.138 -3.334 1.00 69.50 86 ALA A N 1
ATOM 665 C CA . ALA A 1 86 ? 5.316 -2.908 -3.282 1.00 69.50 86 ALA A CA 1
ATOM 666 C C . ALA A 1 86 ? 5.612 -3.622 -4.609 1.00 69.50 86 ALA A C 1
ATOM 668 O O . ALA A 1 86 ? 6.752 -3.582 -5.076 1.00 69.50 86 ALA A O 1
ATOM 669 N N . GLY A 1 87 ? 4.593 -4.205 -5.252 1.00 65.44 87 GLY A N 1
ATOM 670 C CA . GLY A 1 87 ? 4.737 -4.811 -6.579 1.00 65.44 87 GLY A CA 1
ATOM 671 C C . GLY A 1 87 ? 5.276 -3.818 -7.611 1.00 65.44 87 GLY A C 1
ATOM 672 O O . GLY A 1 87 ? 6.182 -4.139 -8.375 1.00 65.44 87 GLY A O 1
ATOM 673 N N . VAL A 1 88 ? 4.805 -2.570 -7.571 1.00 67.38 88 VAL A N 1
ATOM 674 C CA . VAL A 1 88 ? 5.233 -1.515 -8.501 1.00 67.38 88 VAL A CA 1
ATOM 675 C C . VAL A 1 88 ? 6.678 -1.088 -8.246 1.00 67.38 88 VAL A C 1
ATOM 677 O O . VAL A 1 88 ? 7.452 -0.928 -9.190 1.00 67.38 88 VAL A O 1
ATOM 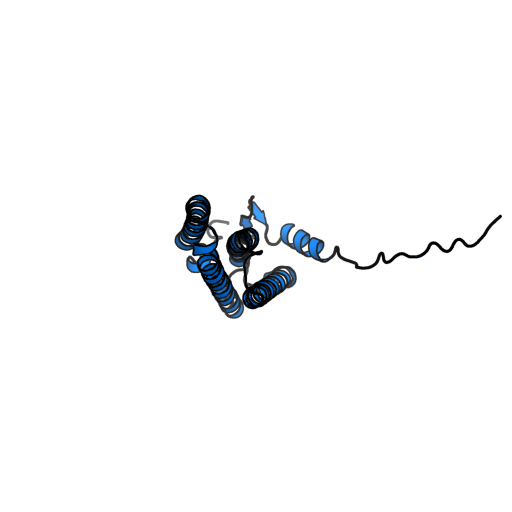680 N N . ILE A 1 89 ? 7.060 -0.921 -6.977 1.00 68.44 89 ILE A N 1
ATOM 681 C CA . ILE A 1 89 ? 8.426 -0.542 -6.595 1.00 68.44 89 ILE A CA 1
ATOM 682 C C . ILE A 1 89 ? 9.411 -1.637 -7.006 1.00 68.44 89 ILE A C 1
ATOM 684 O O . ILE A 1 89 ? 10.409 -1.324 -7.644 1.00 68.44 89 ILE A O 1
ATOM 688 N N . ILE A 1 90 ? 9.137 -2.907 -6.699 1.00 66.12 90 ILE A N 1
ATOM 689 C CA . ILE A 1 90 ? 10.047 -4.019 -7.020 1.00 66.12 90 ILE A CA 1
ATOM 690 C C . ILE A 1 90 ? 10.270 -4.121 -8.534 1.00 66.12 90 ILE A C 1
ATOM 692 O O . ILE A 1 90 ? 11.406 -4.278 -8.977 1.00 66.12 90 ILE A O 1
ATOM 696 N N . LEU A 1 91 ? 9.213 -3.953 -9.333 1.00 63.00 91 LEU A N 1
ATOM 697 C CA . LEU A 1 91 ? 9.296 -4.034 -10.793 1.00 63.00 91 LEU A CA 1
ATOM 698 C C . LEU A 1 91 ? 10.009 -2.828 -11.437 1.00 63.00 91 LEU A C 1
ATOM 700 O O . LEU A 1 91 ? 10.545 -2.954 -12.537 1.00 63.00 91 LEU A O 1
ATOM 704 N N . LEU A 1 92 ? 10.032 -1.658 -10.782 1.00 63.75 92 LEU A N 1
ATOM 705 C CA . LEU A 1 92 ? 10.495 -0.396 -11.386 1.00 63.75 92 LEU A CA 1
ATOM 706 C C . LEU A 1 92 ? 11.671 0.289 -10.650 1.00 63.75 92 LEU A C 1
ATOM 708 O O . LEU A 1 92 ? 12.151 1.327 -11.111 1.00 63.75 92 LEU A O 1
ATOM 712 N N . SER A 1 93 ? 12.159 -0.267 -9.533 1.00 62.59 93 SER A N 1
ATOM 713 C CA . SER A 1 93 ? 13.092 0.376 -8.582 1.00 62.59 93 SER A CA 1
ATOM 714 C C . SER A 1 93 ? 14.409 0.859 -9.202 1.00 62.59 93 SER A C 1
ATOM 716 O O . SER A 1 93 ? 14.878 1.949 -8.877 1.00 62.59 93 SER A O 1
ATOM 718 N N . ASN A 1 94 ? 15.008 0.090 -10.115 1.00 62.53 94 ASN A N 1
ATOM 719 C CA . ASN A 1 94 ? 16.366 0.369 -10.607 1.00 62.53 94 ASN A CA 1
ATOM 720 C C . ASN A 1 94 ? 16.453 1.535 -11.608 1.00 62.53 94 ASN A C 1
ATOM 722 O O . ASN A 1 94 ? 17.550 1.948 -11.968 1.00 62.53 94 ASN A O 1
ATOM 726 N N . TRP A 1 95 ? 15.315 2.081 -12.044 1.00 59.41 95 TRP A N 1
ATOM 727 C CA . TRP A 1 95 ? 15.243 3.040 -13.153 1.00 59.41 95 TRP A CA 1
ATOM 728 C C . TRP A 1 95 ? 14.807 4.448 -12.733 1.00 59.41 95 TRP A C 1
ATOM 730 O O . TRP A 1 95 ? 14.598 5.314 -13.582 1.00 59.41 95 TRP A O 1
ATOM 740 N N . HIS A 1 96 ? 14.655 4.702 -11.429 1.00 68.00 96 HIS A N 1
ATOM 741 C CA . HIS A 1 96 ? 14.109 5.967 -10.945 1.00 68.00 96 HIS A CA 1
ATOM 742 C C . HIS A 1 96 ? 15.166 6.931 -10.393 1.00 68.00 96 HIS A C 1
ATOM 744 O O . HIS A 1 96 ? 16.086 6.538 -9.675 1.00 68.00 96 HIS A O 1
ATOM 750 N N . SER A 1 97 ? 14.964 8.225 -10.669 1.00 75.81 97 SER A N 1
ATOM 751 C CA . SER A 1 97 ? 15.715 9.343 -10.086 1.00 75.81 97 SER A CA 1
ATOM 752 C C . SER A 1 97 ? 15.799 9.260 -8.557 1.00 75.81 97 SER A C 1
ATOM 754 O O . SER A 1 97 ? 14.807 8.974 -7.880 1.00 75.81 97 SER A O 1
ATOM 756 N N . THR A 1 98 ? 16.958 9.624 -8.005 1.00 79.12 98 THR A N 1
ATOM 757 C CA . THR A 1 98 ? 17.236 9.678 -6.561 1.00 79.12 98 THR A CA 1
ATOM 758 C C .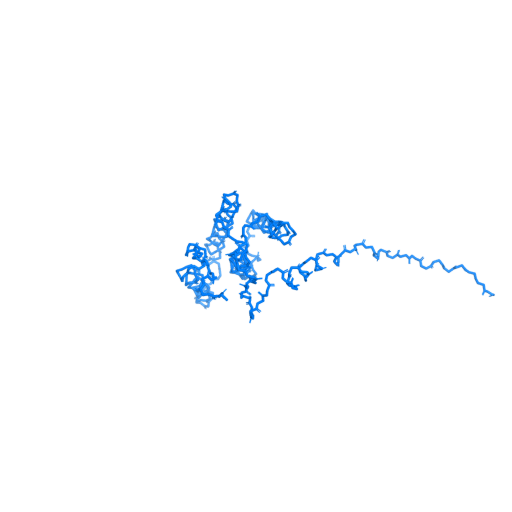 THR A 1 98 ? 16.147 10.411 -5.774 1.00 79.12 98 THR A C 1
ATOM 760 O O . THR A 1 98 ? 15.768 9.977 -4.690 1.00 79.12 98 THR A O 1
ATOM 763 N N . LYS A 1 99 ? 15.567 11.484 -6.334 1.00 78.69 99 LYS A N 1
ATOM 764 C CA . LYS A 1 99 ? 14.494 12.257 -5.681 1.00 78.69 99 LYS A CA 1
ATOM 765 C C . LYS A 1 99 ? 13.232 11.425 -5.433 1.00 78.69 99 LYS A C 1
ATOM 767 O O . LYS A 1 99 ? 12.623 11.543 -4.373 1.00 78.69 99 LYS A O 1
ATOM 772 N N . PHE A 1 100 ? 12.837 10.585 -6.387 1.00 80.12 100 PHE A N 1
ATOM 773 C CA . PHE A 1 100 ? 11.686 9.697 -6.224 1.00 80.12 100 PHE A CA 1
ATOM 774 C C . PHE A 1 100 ? 11.983 8.586 -5.228 1.00 80.12 100 PHE A C 1
ATOM 776 O O . PHE A 1 100 ? 11.137 8.296 -4.395 1.00 80.12 100 PHE A O 1
ATOM 783 N N . GLN A 1 101 ? 13.192 8.015 -5.264 1.00 77.50 101 GLN A N 1
ATOM 784 C CA . GLN A 1 101 ? 13.585 6.991 -4.296 1.00 77.50 101 GLN A CA 1
ATOM 785 C C . GLN A 1 101 ? 13.556 7.525 -2.860 1.00 77.50 101 GLN A C 1
ATOM 787 O O . GLN A 1 101 ? 13.114 6.829 -1.953 1.00 77.50 101 GLN A O 1
ATOM 792 N N . VAL A 1 102 ? 13.986 8.770 -2.640 1.00 82.88 102 VAL A N 1
ATOM 793 C CA . VAL A 1 102 ? 13.895 9.414 -1.321 1.00 82.88 102 VAL A CA 1
ATOM 794 C C . VAL A 1 102 ? 12.434 9.593 -0.901 1.00 82.88 102 VAL A C 1
ATOM 796 O O . VAL A 1 102 ? 12.072 9.220 0.213 1.00 82.88 102 VAL A O 1
ATOM 799 N N . ARG A 1 103 ? 11.577 10.111 -1.793 1.00 81.50 103 ARG A N 1
ATOM 800 C CA . ARG A 1 103 ? 10.142 10.294 -1.513 1.00 81.50 103 ARG A CA 1
ATOM 801 C C . ARG A 1 103 ? 9.444 8.966 -1.220 1.00 81.50 103 ARG A C 1
ATOM 803 O O . ARG A 1 103 ? 8.731 8.873 -0.227 1.00 81.50 103 ARG A O 1
ATOM 810 N N . SER A 1 104 ? 9.684 7.940 -2.035 1.00 79.56 104 SER A N 1
ATOM 811 C CA . SER A 1 104 ? 9.079 6.620 -1.855 1.00 79.56 104 SER A CA 1
ATOM 812 C C . SER A 1 104 ? 9.505 6.004 -0.525 1.00 79.56 104 SER A C 1
ATOM 814 O O . SER A 1 104 ? 8.647 5.612 0.264 1.00 79.56 104 SER A O 1
ATOM 816 N N . LYS A 1 105 ? 10.805 6.010 -0.206 1.00 81.88 105 LYS A N 1
ATOM 817 C CA . LYS A 1 105 ? 11.323 5.495 1.068 1.00 81.88 105 LYS A CA 1
ATOM 818 C C . LYS A 1 105 ? 10.730 6.234 2.262 1.00 81.88 105 LYS A C 1
ATOM 820 O O . LYS A 1 105 ? 10.298 5.580 3.204 1.00 81.88 105 LYS A O 1
ATOM 825 N N . LEU A 1 106 ? 10.635 7.563 2.206 1.00 84.62 106 LEU A N 1
ATOM 826 C CA . LEU A 1 106 ? 10.021 8.357 3.273 1.00 84.62 106 LEU A CA 1
ATOM 827 C C . LEU A 1 106 ? 8.558 7.953 3.511 1.00 84.62 106 LEU A C 1
ATOM 829 O O . LEU A 1 106 ? 8.157 7.734 4.652 1.00 84.62 106 LEU A O 1
ATOM 833 N N . THR A 1 107 ? 7.777 7.795 2.439 1.00 81.44 107 THR A N 1
ATOM 834 C CA . THR A 1 107 ? 6.369 7.377 2.548 1.00 81.44 107 THR A CA 1
ATOM 835 C C . THR A 1 107 ? 6.214 5.955 3.084 1.00 81.44 107 THR A C 1
ATOM 837 O O . THR A 1 107 ? 5.321 5.701 3.887 1.00 81.44 107 THR A O 1
ATOM 840 N N . VAL A 1 108 ? 7.109 5.035 2.712 1.00 81.12 108 VAL A N 1
ATOM 841 C CA . VAL A 1 108 ? 7.109 3.656 3.224 1.00 81.12 108 VAL A CA 1
ATOM 842 C C . VAL A 1 108 ? 7.476 3.619 4.705 1.00 81.12 108 VAL A C 1
ATOM 844 O O . VAL A 1 108 ? 6.832 2.914 5.474 1.00 81.12 108 VAL A O 1
ATOM 847 N N . VAL A 1 109 ? 8.464 4.406 5.134 1.00 84.50 109 VAL A N 1
ATOM 848 C CA . VAL A 1 109 ? 8.837 4.503 6.553 1.00 84.50 109 VAL A CA 1
ATOM 849 C C . VAL A 1 109 ? 7.674 5.039 7.389 1.00 84.50 109 VAL A C 1
ATOM 851 O O . VAL A 1 109 ? 7.396 4.486 8.450 1.00 84.50 109 VAL A O 1
ATOM 854 N N . ALA A 1 110 ? 6.957 6.057 6.901 1.00 85.00 110 ALA A N 1
ATOM 855 C CA . ALA A 1 110 ? 5.768 6.588 7.572 1.00 85.00 110 ALA A CA 1
ATOM 856 C C . ALA A 1 110 ? 4.624 5.558 7.661 1.00 85.00 110 ALA A C 1
ATOM 858 O O . ALA A 1 110 ? 3.959 5.444 8.688 1.00 85.00 110 ALA A O 1
ATOM 859 N N . ALA A 1 111 ? 4.416 4.773 6.603 1.00 82.12 111 ALA A N 1
ATOM 860 C CA . ALA A 1 111 ? 3.448 3.680 6.594 1.00 82.12 111 ALA A CA 1
ATOM 861 C C . ALA A 1 111 ? 3.800 2.587 7.619 1.00 82.12 111 ALA A C 1
ATOM 863 O O . ALA A 1 111 ? 2.946 2.146 8.388 1.00 82.12 111 ALA A O 1
ATOM 864 N N . ILE A 1 112 ? 5.071 2.175 7.665 1.00 81.38 112 ILE A N 1
ATOM 865 C CA . ILE A 1 112 ? 5.556 1.159 8.608 1.00 81.38 112 ILE A CA 1
ATOM 866 C C . ILE A 1 112 ? 5.446 1.658 10.049 1.00 81.38 112 ILE A C 1
ATOM 868 O O . ILE A 1 112 ? 4.983 0.916 10.912 1.00 81.38 112 ILE A O 1
ATOM 872 N N . SER A 1 113 ? 5.834 2.904 10.332 1.00 84.50 113 SER A N 1
ATOM 873 C CA . SER A 1 113 ? 5.742 3.453 11.688 1.00 84.50 113 SER A CA 1
ATOM 874 C C . SER A 1 113 ? 4.296 3.518 12.181 1.00 84.50 113 SER A C 1
ATOM 876 O O . SER A 1 113 ? 4.024 3.157 13.327 1.00 84.50 113 SER A O 1
ATOM 878 N N . TYR A 1 114 ? 3.352 3.881 11.310 1.00 83.19 114 TYR A N 1
ATOM 879 C CA . TYR A 1 114 ? 1.932 3.820 11.638 1.00 83.19 114 TYR A CA 1
ATOM 880 C C . TYR A 1 114 ? 1.448 2.381 11.852 1.00 83.19 114 TYR A C 1
ATOM 882 O O . TYR A 1 114 ? 0.703 2.117 12.792 1.00 83.19 114 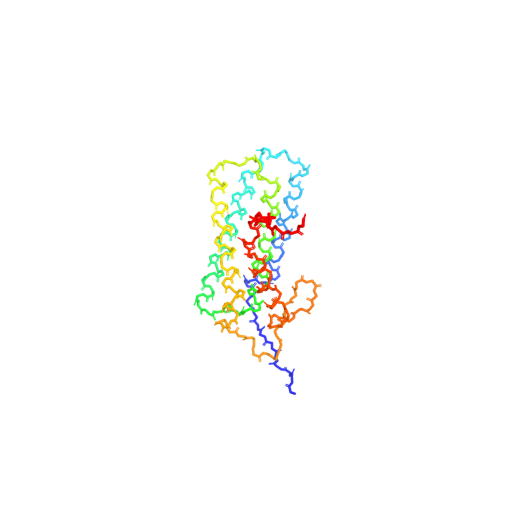TYR A O 1
ATOM 890 N N . TRP A 1 115 ? 1.898 1.429 11.033 1.00 78.56 115 TRP A N 1
ATOM 891 C CA . TRP A 1 115 ? 1.549 0.015 11.195 1.00 78.56 115 TRP A CA 1
ATOM 892 C C . TRP A 1 115 ? 2.050 -0.573 12.522 1.00 78.56 115 TRP A C 1
ATOM 894 O O . TRP A 1 115 ? 1.339 -1.330 13.191 1.00 78.56 115 TRP A O 1
ATOM 904 N N . LEU A 1 116 ? 3.254 -0.181 12.946 1.00 81.06 116 LEU A N 1
ATOM 905 C CA . LEU A 1 116 ? 3.810 -0.523 14.256 1.00 81.06 116 LEU A CA 1
ATOM 906 C C . LEU A 1 116 ? 2.952 0.046 15.385 1.00 81.06 116 LEU A C 1
ATOM 908 O O . LEU A 1 116 ? 2.579 -0.683 16.307 1.00 81.06 116 LEU A O 1
ATOM 912 N N . TRP A 1 117 ? 2.587 1.327 15.286 1.00 83.62 117 TRP A N 1
ATOM 913 C CA . TRP A 1 117 ? 1.693 1.965 16.249 1.00 83.62 117 TRP A CA 1
ATOM 914 C C . TRP A 1 117 ? 0.333 1.260 16.317 1.00 83.62 117 TRP A C 1
ATOM 916 O O . TRP A 1 117 ? -0.141 0.949 17.412 1.00 83.62 117 TRP A O 1
ATOM 926 N N . PHE A 1 118 ? -0.260 0.936 15.165 1.00 79.12 118 PHE A N 1
ATOM 927 C CA . PHE A 1 118 ? -1.532 0.223 15.067 1.00 79.12 118 PHE A CA 1
ATOM 928 C C . PHE A 1 118 ? -1.481 -1.137 15.776 1.00 79.12 118 PHE A C 1
ATOM 930 O O . PHE A 1 118 ? -2.356 -1.460 16.581 1.00 79.12 118 PHE A O 1
ATOM 937 N N . SER A 1 119 ? -0.406 -1.891 15.539 1.00 73.31 119 SER A N 1
ATOM 938 C CA . SER A 1 119 ? -0.188 -3.225 16.110 1.00 73.31 119 SER A CA 1
ATOM 939 C C . SER A 1 119 ? 0.008 -3.204 17.632 1.00 73.31 119 SER A C 1
ATOM 941 O O . SER A 1 119 ? -0.413 -4.127 18.340 1.00 73.31 119 SER A O 1
ATOM 943 N N . TRP A 1 120 ? 0.672 -2.172 18.159 1.00 74.06 120 TRP A N 1
ATOM 944 C CA . TRP A 1 120 ? 0.940 -2.047 19.592 1.00 74.06 120 TRP A CA 1
ATOM 945 C C . TRP A 1 120 ? -0.234 -1.454 20.361 1.00 74.06 120 TRP A C 1
ATOM 947 O O . TRP A 1 120 ? -0.757 -2.131 21.253 1.00 74.06 120 TRP A O 1
ATOM 957 N N . SER A 1 121 ? -0.653 -0.247 19.985 1.00 77.69 121 SER A N 1
ATOM 958 C CA . SER A 1 121 ? -1.574 0.581 20.768 1.00 77.69 121 SER A CA 1
ATOM 959 C C . SER A 1 121 ? -2.823 1.001 19.995 1.00 77.69 121 SER A C 1
ATOM 961 O O . SER A 1 121 ? -3.843 1.289 20.612 1.00 77.69 121 SER A O 1
ATOM 963 N N . GLY A 1 122 ? -2.788 1.027 18.659 1.00 72.56 122 GLY A N 1
ATOM 964 C CA . GLY A 1 122 ? -3.931 1.490 17.865 1.00 72.56 122 GLY A CA 1
ATOM 965 C C . GLY A 1 122 ? -5.173 0.614 18.033 1.00 72.56 122 GLY A C 1
ATOM 966 O O . GLY A 1 122 ? -6.270 1.148 18.166 1.00 72.56 122 GLY A O 1
ATOM 967 N N . LEU A 1 123 ? -5.009 -0.709 18.129 1.00 71.88 123 LEU A N 1
ATOM 968 C CA . LEU A 1 123 ? -6.118 -1.645 18.376 1.00 71.88 123 LEU A CA 1
ATOM 969 C C . LEU A 1 123 ? -6.838 -1.439 19.722 1.00 71.88 123 LEU A C 1
ATOM 971 O O . LEU A 1 123 ? -7.992 -1.844 19.836 1.00 71.88 123 LEU A O 1
ATOM 975 N N . ASP A 1 124 ? -6.185 -0.823 20.715 1.00 73.25 124 ASP A N 1
ATOM 976 C CA . ASP A 1 124 ? -6.800 -0.511 22.017 1.00 73.25 124 ASP A CA 1
ATOM 977 C C . ASP A 1 124 ? -7.498 0.862 22.023 1.00 73.25 124 ASP A C 1
ATOM 979 O O . ASP A 1 124 ? -8.354 1.123 22.864 1.00 73.25 124 ASP A O 1
ATOM 983 N N . VAL A 1 125 ? -7.120 1.756 21.101 1.00 76.56 125 VAL A N 1
ATOM 984 C CA . VAL A 1 125 ? -7.654 3.126 20.990 1.00 76.56 125 VAL A CA 1
ATOM 985 C C . VAL A 1 125 ? -8.837 3.197 20.022 1.00 76.56 125 VAL A C 1
ATOM 987 O O . VAL A 1 125 ? -9.713 4.052 20.170 1.00 76.56 125 VAL A O 1
ATOM 990 N N . LEU A 1 126 ? -8.854 2.324 19.015 1.00 73.62 126 LEU A N 1
ATOM 991 C CA . LEU A 1 126 ? -9.892 2.276 17.991 1.00 73.62 126 LEU A CA 1
ATOM 992 C C . LEU A 1 126 ? -11.134 1.521 18.493 1.00 73.62 126 LEU A C 1
ATOM 994 O O . LEU A 1 126 ? -11.000 0.518 19.196 1.00 73.62 126 LEU A O 1
ATOM 998 N N . PRO A 1 127 ? -12.346 1.967 18.116 1.00 68.25 127 PRO A N 1
ATOM 999 C CA . PRO A 1 127 ? -13.575 1.298 18.518 1.00 68.25 127 PRO A CA 1
ATOM 1000 C C . PRO A 1 127 ? -13.635 -0.125 17.943 1.00 68.25 127 PRO A C 1
ATOM 1002 O O . PRO A 1 127 ? -13.393 -0.339 16.748 1.00 68.25 127 PRO A O 1
ATOM 1005 N N . SER A 1 128 ? -13.967 -1.093 18.803 1.00 68.56 128 SER A N 1
ATOM 1006 C CA . SER A 1 128 ? -14.226 -2.477 18.394 1.00 68.56 128 SER A CA 1
ATOM 1007 C C . SER A 1 128 ? -15.589 -2.594 17.713 1.00 68.56 128 SER A C 1
ATOM 1009 O O . SER A 1 128 ? -16.424 -1.684 17.775 1.00 68.56 128 SER A O 1
ATOM 1011 N N . SER A 1 129 ? -15.845 -3.714 17.035 1.00 63.38 129 SER A N 1
ATOM 1012 C CA . SER A 1 129 ? -17.106 -3.867 16.309 1.00 63.38 129 SER A CA 1
ATOM 1013 C C . SER A 1 129 ? -18.343 -4.044 17.208 1.00 63.38 129 SER A C 1
ATOM 1015 O O . SER A 1 129 ? -19.467 -3.932 16.716 1.00 63.38 129 SER A O 1
ATOM 1017 N N . GLY A 1 130 ? -18.142 -4.265 18.515 1.00 60.09 130 GLY A N 1
ATOM 1018 C CA . GLY A 1 130 ? -19.193 -4.603 19.482 1.00 60.09 130 GLY A CA 1
ATOM 1019 C C . GLY A 1 130 ? -19.538 -6.097 19.522 1.00 60.09 130 GLY A C 1
ATOM 1020 O O . GLY A 1 130 ? -20.414 -6.505 20.280 1.00 60.09 130 GLY A O 1
ATOM 1021 N N . CYS A 1 131 ? -18.848 -6.918 18.728 1.00 65.44 131 CYS A N 1
ATOM 1022 C CA . CYS A 1 131 ? -18.983 -8.368 18.696 1.00 65.44 131 CYS A CA 1
ATOM 1023 C C . CYS A 1 131 ? -17.984 -9.069 19.624 1.00 65.44 131 CYS A C 1
ATOM 1025 O O . CYS A 1 131 ? -16.913 -8.544 19.913 1.00 65.44 131 CYS A O 1
ATOM 1027 N N . ALA A 1 132 ? -18.315 -10.294 20.052 1.00 59.31 132 ALA A N 1
ATOM 1028 C CA . ALA A 1 132 ? -17.446 -11.090 20.922 1.00 59.31 132 ALA A CA 1
ATOM 1029 C C . ALA A 1 132 ? -16.076 -11.405 20.288 1.00 59.31 132 ALA A C 1
ATOM 1031 O O . ALA A 1 132 ? -15.109 -11.615 21.014 1.00 59.31 132 ALA A O 1
ATOM 1032 N N . GLN A 1 133 ? -16.002 -11.459 18.951 1.00 63.31 133 GLN A N 1
ATOM 1033 C CA . GLN A 1 133 ? -14.796 -11.784 18.189 1.00 63.31 133 GLN A CA 1
ATOM 1034 C C . GLN A 1 133 ? -14.765 -10.982 16.884 1.00 63.31 133 GLN A C 1
ATOM 1036 O O . GLN A 1 133 ? -15.664 -11.100 16.048 1.00 63.31 133 GLN A O 1
ATOM 1041 N N . ASP A 1 134 ? -13.702 -10.202 16.708 1.00 65.56 134 ASP A N 1
ATOM 1042 C CA . ASP A 1 134 ? -13.464 -9.381 15.524 1.00 65.56 134 ASP A CA 1
ATOM 1043 C C . ASP A 1 134 ? -12.517 -10.125 14.587 1.00 65.56 134 ASP A C 1
ATOM 1045 O O . ASP A 1 134 ? -11.326 -10.283 14.857 1.00 65.56 134 ASP A O 1
ATOM 1049 N N . TYR A 1 135 ? -13.063 -10.614 13.476 1.00 64.50 135 TYR A N 1
ATOM 1050 C CA . TYR A 1 135 ? -12.319 -11.419 12.518 1.00 64.50 135 TYR A CA 1
ATOM 1051 C C . TYR A 1 135 ? -11.849 -10.596 11.327 1.00 64.50 135 TYR A C 1
ATOM 1053 O O . TYR A 1 135 ? -12.616 -9.856 10.714 1.00 64.50 135 TYR A O 1
ATOM 1061 N N . VAL A 1 136 ? -10.594 -10.806 10.950 1.00 64.94 136 VAL A N 1
ATOM 1062 C CA . VAL A 1 136 ? -9.977 -10.253 9.751 1.00 64.94 136 VAL A CA 1
ATOM 1063 C C . VAL A 1 136 ? -9.590 -11.400 8.819 1.00 64.94 136 VAL A C 1
ATOM 1065 O O . VAL A 1 136 ? -9.006 -12.403 9.230 1.00 64.94 136 VAL A O 1
ATOM 1068 N N . PHE A 1 137 ? -9.943 -11.262 7.542 1.00 55.09 137 PHE A N 1
ATOM 1069 C CA . PHE A 1 137 ? -9.571 -12.208 6.493 1.00 55.09 137 PHE A CA 1
ATOM 1070 C C . PHE A 1 137 ? -8.271 -11.761 5.827 1.00 55.09 137 PHE A C 1
ATOM 1072 O O . PHE A 1 137 ? -8.274 -10.831 5.026 1.00 55.09 137 PHE A O 1
ATOM 1079 N N . VAL A 1 138 ? -7.171 -12.440 6.156 1.00 53.91 138 VAL A N 1
ATOM 1080 C CA . VAL A 1 138 ? -5.883 -12.264 5.461 1.00 53.91 138 VAL A CA 1
ATOM 1081 C C . VAL A 1 138 ? -5.690 -13.393 4.438 1.00 53.91 138 VAL A C 1
ATOM 1083 O O . VAL A 1 138 ? -5.566 -13.120 3.254 1.00 53.91 138 VAL A O 1
ATOM 1086 N N . PHE A 1 139 ? -5.785 -14.657 4.874 1.00 42.28 139 PHE A N 1
ATOM 1087 C CA . PHE A 1 139 ? -5.872 -15.867 4.020 1.00 42.28 139 PHE A CA 1
ATOM 1088 C C . PHE A 1 139 ? -6.747 -16.984 4.629 1.00 42.28 139 PHE A C 1
ATOM 1090 O O . PHE A 1 139 ? -7.062 -17.976 3.982 1.00 42.28 139 PHE A O 1
ATOM 1097 N N . ALA A 1 140 ? -7.169 -16.796 5.878 1.00 45.00 140 ALA A N 1
ATOM 1098 C CA . ALA A 1 140 ? -8.145 -17.585 6.614 1.00 45.00 140 ALA A CA 1
ATOM 1099 C C . ALA A 1 140 ? -8.878 -16.627 7.568 1.00 45.00 140 ALA A C 1
ATOM 1101 O O . ALA A 1 140 ? -8.459 -15.477 7.731 1.00 45.00 140 ALA A O 1
ATOM 1102 N N . LYS A 1 141 ? -9.962 -17.083 8.199 1.00 51.91 141 LYS A N 1
ATOM 1103 C CA . LYS A 1 141 ? -10.651 -16.326 9.250 1.00 51.91 141 LYS A CA 1
ATOM 1104 C C . LYS A 1 141 ? -9.727 -16.232 10.471 1.00 51.91 141 LYS A C 1
ATOM 1106 O O . LYS A 1 141 ? -9.581 -17.213 11.197 1.00 51.91 141 LYS A O 1
ATOM 1111 N N . VAL A 1 142 ? -9.077 -15.086 10.676 1.00 60.78 142 VAL A N 1
ATOM 1112 C CA . VAL A 1 142 ? -8.134 -14.869 11.784 1.00 60.78 142 VAL A CA 1
ATOM 1113 C C . VAL A 1 142 ? -8.734 -13.884 12.780 1.00 60.78 142 VAL A C 1
ATOM 1115 O O . VAL A 1 142 ? -9.275 -12.854 12.391 1.00 60.78 142 VAL A O 1
ATOM 1118 N N . ASP A 1 143 ? -8.670 -14.221 14.066 1.00 64.25 143 ASP A N 1
ATOM 1119 C CA . ASP A 1 143 ? -9.081 -13.326 15.149 1.00 64.25 143 ASP A CA 1
ATOM 1120 C C . ASP A 1 143 ? -8.058 -12.190 15.307 1.00 64.25 143 ASP A C 1
ATOM 1122 O O . ASP A 1 143 ? -6.872 -12.440 15.555 1.00 64.25 143 ASP A O 1
ATOM 1126 N N . LEU A 1 144 ? -8.518 -10.949 15.138 1.00 67.69 144 LEU A N 1
ATOM 1127 C CA . LEU A 1 144 ? -7.690 -9.745 15.153 1.00 67.69 144 LEU A CA 1
ATOM 1128 C C . LEU A 1 144 ? -7.122 -9.449 16.545 1.00 67.69 144 LEU A C 1
ATOM 1130 O O . LEU A 1 144 ? -5.990 -8.975 16.660 1.00 67.69 144 LEU A O 1
ATOM 1134 N N . TYR A 1 145 ? -7.885 -9.747 17.599 1.00 67.56 145 TYR A N 1
ATOM 1135 C CA . TYR A 1 145 ? -7.482 -9.516 18.990 1.00 67.56 145 TYR A CA 1
ATOM 1136 C C . TYR A 1 145 ? -6.781 -10.730 19.613 1.00 67.56 145 TYR A C 1
ATOM 1138 O O . TYR A 1 145 ? -6.174 -10.603 20.677 1.00 67.56 145 TYR A O 1
ATOM 1146 N N . GLY A 1 146 ? -6.828 -11.881 18.940 1.00 69.25 146 GLY A N 1
ATOM 1147 C CA . GLY A 1 146 ? -6.216 -13.131 19.374 1.00 69.25 146 GLY A CA 1
ATOM 1148 C C . GLY A 1 146 ? -4.728 -13.258 19.022 1.00 69.25 146 GLY A C 1
ATOM 1149 O O . GLY A 1 146 ? -3.922 -12.337 19.174 1.00 69.25 146 GLY A O 1
ATOM 1150 N N . TRP A 1 147 ? -4.336 -14.444 18.545 1.00 65.31 147 TRP A N 1
ATOM 1151 C CA . TRP A 1 147 ? -2.930 -14.803 18.312 1.00 65.31 147 TRP A CA 1
ATOM 1152 C C . TRP A 1 147 ? -2.217 -13.905 17.292 1.00 65.31 147 TRP A C 1
ATOM 1154 O O . TRP A 1 147 ? -1.004 -13.735 17.383 1.00 65.31 147 TRP A O 1
ATOM 1164 N N . PHE A 1 148 ? -2.946 -13.302 16.349 1.00 65.50 148 PHE A N 1
ATOM 1165 C CA . PHE A 1 148 ? -2.377 -12.443 15.310 1.00 65.50 148 PHE A CA 1
ATOM 1166 C C . PHE A 1 148 ? -1.720 -11.186 15.895 1.00 65.50 148 PHE A C 1
ATOM 1168 O O . PHE A 1 148 ? -0.603 -10.823 15.517 1.00 65.50 148 PHE A O 1
ATOM 1175 N N . ARG A 1 149 ? -2.354 -10.575 16.904 1.00 66.62 149 ARG A N 1
ATOM 1176 C CA . ARG A 1 149 ? -1.789 -9.449 17.657 1.00 66.62 149 ARG A CA 1
ATOM 1177 C C . ARG A 1 149 ? -0.518 -9.852 18.404 1.00 66.62 149 ARG A C 1
ATOM 1179 O O . ARG A 1 149 ? 0.461 -9.105 18.414 1.00 66.62 149 ARG A O 1
ATOM 1186 N N . THR A 1 150 ? -0.513 -11.039 19.006 1.00 67.94 150 THR A N 1
ATOM 1187 C CA . THR A 1 150 ? 0.651 -11.579 19.725 1.00 67.94 150 THR A CA 1
ATOM 1188 C C . THR A 1 150 ? 1.799 -11.904 18.771 1.00 67.94 150 THR A C 1
ATOM 1190 O O . THR A 1 150 ? 2.940 -11.550 19.058 1.00 67.94 150 THR A O 1
ATOM 1193 N N . ALA A 1 151 ? 1.508 -12.493 17.610 1.00 66.06 151 ALA A N 1
ATOM 1194 C CA . ALA A 1 151 ? 2.491 -12.784 16.573 1.00 66.06 151 ALA A CA 1
ATOM 1195 C C . ALA A 1 151 ? 3.144 -11.504 16.032 1.00 66.06 151 ALA A C 1
ATOM 1197 O O . ALA A 1 151 ? 4.369 -11.444 15.955 1.00 66.06 151 ALA A O 1
ATOM 1198 N N . MET A 1 152 ? 2.360 -10.453 15.755 1.00 66.38 152 MET A N 1
ATOM 1199 C CA . MET A 1 152 ? 2.911 -9.150 15.360 1.00 66.38 152 MET A CA 1
ATOM 1200 C C . MET A 1 152 ? 3.784 -8.544 16.461 1.00 66.38 152 MET A C 1
ATOM 1202 O O . MET A 1 152 ? 4.891 -8.093 16.194 1.00 66.38 152 MET A O 1
ATOM 1206 N N . LYS A 1 153 ? 3.356 -8.566 17.728 1.00 64.50 153 LYS A N 1
ATOM 1207 C CA . LYS A 1 153 ? 4.196 -8.069 18.834 1.00 64.50 153 LYS A CA 1
ATOM 1208 C C . LYS A 1 153 ? 5.513 -8.848 18.961 1.00 64.50 153 LYS A C 1
ATOM 1210 O O . LYS A 1 153 ? 6.550 -8.239 19.219 1.00 64.50 153 LYS A O 1
ATOM 1215 N N . LEU A 1 154 ? 5.484 -10.167 18.763 1.00 64.62 154 LEU A N 1
ATOM 1216 C CA . LEU A 1 154 ? 6.661 -11.037 18.835 1.00 64.62 154 LEU A CA 1
ATOM 1217 C C . LEU A 1 154 ? 7.622 -10.832 17.660 1.00 64.62 154 LEU A C 1
ATOM 1219 O O . LEU A 1 154 ? 8.825 -10.741 17.899 1.00 64.62 154 LEU A O 1
ATOM 1223 N N . SER A 1 155 ? 7.123 -10.667 16.428 1.00 60.84 155 SER A N 1
ATOM 1224 C CA . SER A 1 155 ? 7.984 -10.400 15.266 1.00 60.84 155 SER A CA 1
ATOM 1225 C C . SER A 1 155 ? 8.828 -9.138 15.442 1.00 60.84 155 SER A C 1
ATOM 1227 O O . SER A 1 155 ? 9.956 -9.087 14.965 1.00 60.84 155 SER A O 1
ATOM 1229 N N . TYR A 1 156 ? 8.327 -8.141 16.179 1.00 55.59 156 TYR A N 1
ATOM 1230 C CA . TYR A 1 156 ? 9.070 -6.911 16.472 1.00 55.59 156 TYR A CA 1
ATOM 1231 C C . TYR A 1 156 ? 9.977 -7.007 17.712 1.00 55.59 156 TYR A C 1
ATOM 1233 O O . TYR A 1 156 ? 10.922 -6.230 17.834 1.00 55.59 156 TYR A O 1
ATOM 1241 N N . ARG A 1 157 ? 9.742 -7.960 18.628 1.00 48.94 157 ARG A N 1
ATOM 1242 C CA . ARG A 1 157 ? 10.596 -8.189 19.812 1.00 48.94 157 ARG A CA 1
ATOM 1243 C C . ARG A 1 157 ? 11.862 -8.991 19.483 1.00 48.94 157 ARG A C 1
ATOM 1245 O O . ARG A 1 157 ? 12.818 -8.958 20.252 1.00 48.94 157 ARG A O 1
ATOM 1252 N N . GLN A 1 158 ? 11.898 -9.670 18.337 1.00 46.19 158 GLN A N 1
ATOM 1253 C CA . GLN A 1 158 ? 12.983 -10.568 17.932 1.00 46.19 158 GLN A CA 1
ATOM 1254 C C . GLN A 1 158 ? 14.209 -9.862 17.310 1.00 46.19 158 GLN A C 1
ATOM 1256 O O . GLN A 1 158 ? 14.920 -10.470 16.516 1.00 46.19 158 GLN A O 1
ATOM 1261 N N . THR A 1 159 ? 14.500 -8.607 17.673 1.00 49.38 159 THR A N 1
ATOM 1262 C CA . THR A 1 159 ? 15.812 -8.006 17.359 1.00 49.38 159 THR A CA 1
ATOM 1263 C C . THR A 1 159 ? 16.488 -7.429 18.604 1.00 49.38 159 THR A C 1
ATOM 1265 O O . THR A 1 159 ? 16.655 -6.216 18.715 1.00 49.38 159 THR A O 1
ATOM 1268 N N . PRO A 1 160 ? 16.935 -8.255 19.567 1.00 41.00 160 PRO A N 1
ATOM 1269 C CA . PRO A 1 160 ? 18.087 -7.861 20.353 1.00 41.00 160 PRO A CA 1
ATOM 1270 C C . PRO A 1 160 ? 19.313 -7.914 19.433 1.00 41.00 160 PRO A C 1
ATOM 1272 O O . PRO A 1 160 ? 19.854 -8.974 19.127 1.00 41.00 160 PRO A O 1
ATOM 1275 N N . LEU A 1 161 ? 19.745 -6.731 19.000 1.00 47.75 161 LEU A N 1
ATOM 1276 C CA . LEU A 1 161 ? 21.063 -6.413 18.442 1.00 47.75 161 LEU A CA 1
ATOM 1277 C C . LEU A 1 161 ? 22.170 -6.654 19.494 1.00 47.75 161 LEU A C 1
ATOM 1279 O O . LEU A 1 161 ? 22.957 -5.770 19.782 1.00 47.75 161 LEU A O 1
ATOM 1283 N N . ASN A 1 162 ? 22.204 -7.827 20.126 1.00 43.81 162 ASN A N 1
ATOM 1284 C CA . ASN A 1 162 ? 23.168 -8.175 21.168 1.00 43.81 162 ASN A CA 1
ATOM 1285 C C . ASN A 1 162 ? 23.511 -9.663 21.085 1.00 43.81 162 ASN A C 1
ATOM 1287 O O . ASN A 1 162 ? 23.199 -10.441 21.977 1.00 43.81 162 ASN A O 1
ATOM 1291 N N . GLN A 1 163 ? 24.159 -10.050 19.993 1.00 43.38 163 GLN A N 1
ATOM 1292 C CA . GLN A 1 163 ? 25.240 -11.037 20.024 1.00 43.38 163 GLN A CA 1
ATOM 1293 C C . GLN A 1 163 ? 26.384 -10.456 19.178 1.00 43.38 163 GLN A C 1
ATOM 1295 O O . GLN A 1 163 ? 26.831 -11.034 18.192 1.00 43.38 163 GLN A O 1
ATOM 1300 N N . ILE A 1 164 ? 26.803 -9.236 19.536 1.00 47.66 164 ILE A N 1
ATOM 1301 C CA . ILE A 1 164 ? 28.147 -8.757 19.226 1.00 47.66 164 ILE A CA 1
ATOM 1302 C C . ILE A 1 164 ? 29.069 -9.734 19.948 1.00 47.66 164 ILE A C 1
ATOM 1304 O O . ILE A 1 164 ? 28.989 -9.847 21.166 1.00 47.66 164 ILE A O 1
ATOM 1308 N N . GLN A 1 165 ? 29.837 -10.486 19.161 1.00 47.38 165 GLN A N 1
ATOM 1309 C CA . GLN A 1 165 ? 30.978 -11.307 19.556 1.00 47.38 165 GLN A CA 1
ATOM 1310 C C . GLN A 1 165 ? 31.490 -10.994 20.965 1.00 47.38 165 GLN A C 1
ATOM 1312 O O . GLN A 1 165 ? 32.224 -10.030 21.172 1.00 47.38 165 GLN A O 1
ATOM 1317 N N . GLU A 1 166 ? 31.136 -11.848 21.920 1.00 38.78 166 GLU A N 1
ATOM 1318 C CA . GLU A 1 166 ? 31.901 -11.962 23.148 1.00 38.78 166 GLU A CA 1
ATOM 1319 C C . GLU A 1 166 ? 33.125 -12.828 22.806 1.00 38.78 166 GLU A C 1
ATOM 1321 O O . GLU A 1 166 ? 32.963 -14.002 22.445 1.00 38.78 166 GLU A O 1
ATOM 1326 N N . PRO A 1 167 ? 34.356 -12.282 22.800 1.00 42.16 167 PRO A N 1
ATOM 1327 C CA . PRO A 1 167 ? 35.533 -13.118 22.664 1.00 42.16 167 PRO A CA 1
ATOM 1328 C C . PRO A 1 167 ? 35.557 -14.061 23.867 1.00 42.16 167 PRO A C 1
ATOM 1330 O O . PRO A 1 167 ? 35.606 -13.620 25.014 1.00 42.16 167 PRO A O 1
ATOM 1333 N N . ARG A 1 168 ? 35.510 -15.372 23.597 1.00 44.12 168 ARG A N 1
ATOM 1334 C CA . ARG A 1 168 ? 35.808 -16.406 24.590 1.00 44.12 168 ARG A CA 1
ATOM 1335 C C . ARG A 1 168 ? 37.185 -16.110 25.180 1.00 44.12 168 ARG A C 1
ATOM 1337 O O . ARG A 1 168 ? 38.202 -16.463 24.586 1.00 44.12 168 ARG A O 1
ATOM 1344 N N . ASN A 1 169 ? 37.202 -15.475 26.347 1.00 41.22 169 ASN A N 1
ATOM 1345 C CA . ASN A 1 169 ? 38.347 -15.462 27.237 1.00 41.22 169 ASN A CA 1
ATOM 1346 C C . ASN A 1 169 ? 38.610 -16.913 27.647 1.00 41.22 169 ASN A C 1
ATOM 1348 O O . ASN A 1 169 ? 37.958 -17.458 28.535 1.00 41.22 169 ASN A O 1
ATOM 1352 N N . LEU A 1 170 ? 39.551 -17.553 26.955 1.00 53.84 170 LEU A N 1
ATOM 1353 C CA . LEU A 1 170 ? 40.223 -18.745 27.447 1.00 53.84 170 LEU A CA 1
ATOM 1354 C C . LEU A 1 170 ? 41.097 -18.308 28.624 1.00 53.84 170 LEU A C 1
ATOM 1356 O O . LEU A 1 170 ? 42.203 -17.812 28.431 1.00 53.84 170 LEU A O 1
ATOM 1360 N N . SER A 1 171 ? 40.583 -18.480 29.839 1.00 47.72 171 SER A N 1
ATOM 1361 C CA . SER A 1 171 ? 41.387 -18.453 31.056 1.00 47.72 171 SER A CA 1
ATOM 1362 C C . SER A 1 171 ? 41.258 -19.795 31.771 1.00 47.72 171 SER A C 1
ATOM 1364 O O . SER A 1 171 ? 40.215 -20.092 32.345 1.00 47.72 171 SER A O 1
ATOM 1366 N N . GLY A 1 172 ? 42.340 -20.576 31.689 1.00 47.28 172 GLY A N 1
ATOM 1367 C CA . GLY A 1 172 ? 42.883 -21.389 32.782 1.00 47.28 172 GLY A CA 1
ATOM 1368 C C . GLY A 1 172 ? 42.191 -22.704 33.151 1.00 47.28 172 GLY A C 1
ATOM 1369 O O . GLY A 1 172 ? 41.159 -22.699 33.807 1.00 47.28 172 GLY A O 1
ATOM 1370 N N . SER A 1 173 ? 42.848 -23.832 32.853 1.00 42.53 173 SER A N 1
ATOM 1371 C CA . SER A 1 173 ? 43.42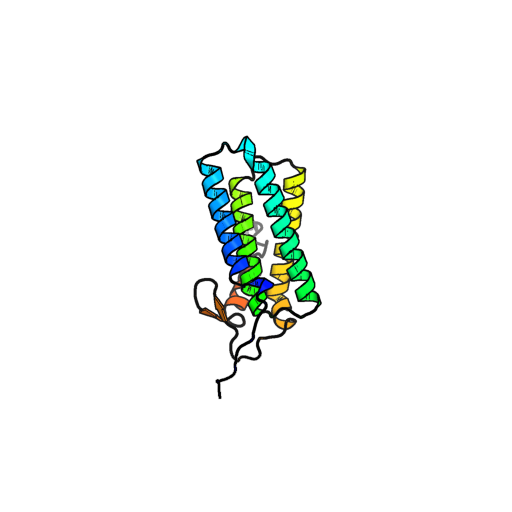9 -24.736 33.872 1.00 42.53 173 SER A CA 1
ATOM 1372 C C . SER A 1 173 ? 43.763 -26.100 33.258 1.00 42.53 173 SER A C 1
ATOM 1374 O O . SER A 1 173 ? 42.864 -26.912 33.034 1.00 42.53 173 SER A O 1
ATOM 1376 N N . ASN A 1 174 ? 45.048 -26.328 32.974 1.00 37.75 174 ASN A N 1
ATOM 1377 C CA . ASN A 1 174 ? 45.877 -27.440 33.475 1.00 37.75 174 ASN A CA 1
ATOM 1378 C C . ASN A 1 174 ? 47.231 -27.443 32.763 1.00 37.75 174 ASN A C 1
ATOM 1380 O O . ASN A 1 174 ? 47.236 -27.416 31.513 1.00 37.75 174 ASN A O 1
#

Radius of gyration: 21.31 Å; Cα contacts (8 Å, |Δi|>4): 102; chains: 1; bounding box: 75×40×59 Å

Sequence (174 aa):
MADNCGFNGNPDLYGLGIRLSLYIQLLTMALVATFIPQSMYYSFFANTNLSLFVSSWIIILKLSSSREIRGVELGIFPVLIGSAYAGVIILLSNWHSTKFQVRSKLTVVAAISYWLWFSWSGLDVLPSSGCAQDYVFVFAKVDLYGWFRTAMKLSYRQTPLNQIQEPRNLSGSN

Solvent-accessible surface area (backbone atoms only — not comparable to full-atom values): 10705 Å² total; per-residue (Å²): 143,80,88,83,69,73,71,92,72,63,56,91,67,74,22,71,68,56,56,50,51,52,52,52,50,55,50,52,50,54,51,47,66,72,77,44,66,63,90,80,47,52,70,59,58,51,52,52,44,51,49,53,51,52,55,52,52,52,51,50,53,50,35,56,72,70,60,76,44,40,45,64,61,63,66,47,47,60,54,56,53,48,50,60,47,48,55,52,44,73,77,49,58,94,78,60,57,69,70,56,53,52,52,52,51,52,54,50,51,54,51,50,54,49,51,51,43,37,65,74,51,37,62,79,73,31,53,73,78,84,48,100,71,57,66,36,74,84,91,51,91,36,47,54,84,45,69,55,38,52,49,56,56,47,69,69,63,74,68,74,93,69,80,72,81,75,76,81,78,86,75,88,89,135

Organism: Fusarium oxysporum f. sp. lycopersici (strain 4287 / CBS 123668 / FGSC 9935 / NRRL 34936) (NCBI:txid426428)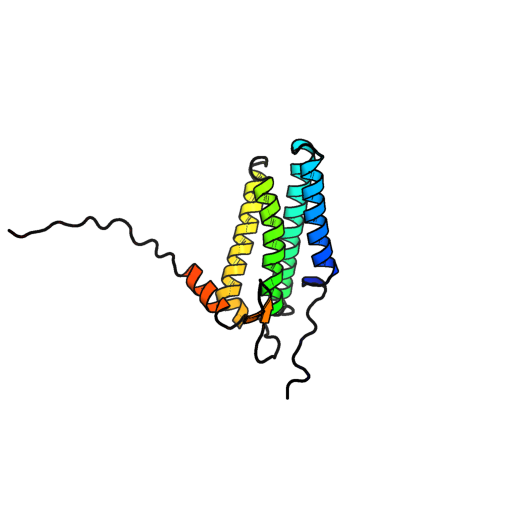

Foldseek 3Di:
DPPDQFDDADCVQVNPVVVVVLVVLVVVVVVCPVPDDCVPCLVVNLVVLLVVLVVQVVVVVVCLVVLVHALQSVVPRLVSSVVSNVVSCVVRVVPDDPVSVVSSVVSVVVSVVVVLCSLPPSNVVHDHSPDPFRFHPPPDTDTPPPVVSVVSVVVVVPDPPPPPDDDPPPDDDD

Mean predicted aligned error: 11.96 Å

pLDDT: mean 71.47, std 13.33, range [33.5, 89.31]

Nearest PDB structures (foldseek):
  4gfl-assembly1_B  TM=4.759E-01  e=6.406E+00  Klebsiella pneumoniae 342
  8tid-assembly1_C  TM=3.227E-01  e=5.390E+00  Tetrahymena thermophila